Protein AF-A0A5D3DD26-F1 (afdb_monomer_lite)

Structure (mmCIF, N/CA/C/O backbone):
data_AF-A0A5D3DD26-F1
#
_entry.id   AF-A0A5D3DD26-F1
#
loop_
_atom_site.group_PDB
_atom_site.id
_atom_site.type_symbol
_atom_site.label_atom_id
_atom_site.label_alt_id
_atom_site.label_comp_id
_atom_site.label_asym_id
_atom_site.label_entity_id
_atom_site.label_seq_id
_atom_site.pdbx_PDB_ins_code
_atom_site.Cartn_x
_atom_site.Cartn_y
_atom_site.Cartn_z
_atom_site.occupancy
_atom_site.B_iso_or_equiv
_atom_site.auth_seq_id
_atom_site.auth_comp_id
_atom_site.auth_asym_id
_atom_site.auth_atom_id
_atom_site.pdbx_PDB_model_num
ATOM 1 N N . MET A 1 1 ? 24.296 -7.366 -26.655 1.00 38.88 1 MET A N 1
ATOM 2 C CA . MET A 1 1 ? 23.627 -6.054 -26.534 1.00 38.88 1 MET A CA 1
ATOM 3 C C . MET A 1 1 ? 22.523 -6.009 -27.577 1.00 38.88 1 MET A C 1
ATOM 5 O O . MET A 1 1 ? 22.831 -5.902 -28.754 1.00 38.88 1 MET A O 1
ATOM 9 N N . LEU A 1 2 ? 21.264 -6.225 -27.186 1.00 45.81 2 LEU A N 1
ATOM 10 C CA . LEU A 1 2 ? 20.142 -6.133 -28.125 1.00 45.81 2 LEU A CA 1
ATOM 11 C C . LEU A 1 2 ? 19.821 -4.653 -28.334 1.00 45.81 2 LEU A C 1
ATOM 13 O O . LEU A 1 2 ? 19.441 -3.963 -27.387 1.00 45.81 2 LEU A O 1
ATOM 17 N N . GLY A 1 3 ? 20.027 -4.171 -29.559 1.00 53.88 3 GLY A N 1
ATOM 1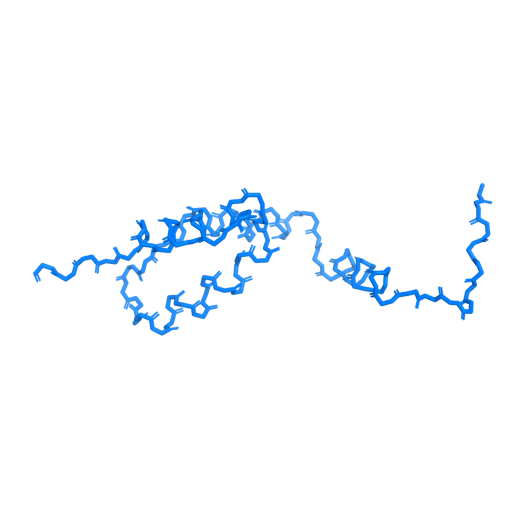8 C CA . GLY A 1 3 ? 19.623 -2.836 -29.980 1.00 53.88 3 GLY A CA 1
ATOM 19 C C . GLY A 1 3 ? 18.108 -2.721 -29.896 1.00 53.88 3 GLY A C 1
ATOM 20 O O . GLY A 1 3 ? 17.394 -3.204 -30.772 1.00 53.88 3 GLY A O 1
ATOM 21 N N . ARG A 1 4 ? 17.610 -2.113 -28.815 1.00 58.75 4 ARG A N 1
ATOM 22 C CA . ARG A 1 4 ? 16.205 -1.721 -28.720 1.00 58.75 4 ARG A CA 1
ATOM 23 C C . ARG A 1 4 ? 15.972 -0.620 -29.746 1.00 58.75 4 ARG A C 1
ATOM 25 O O . ARG A 1 4 ? 16.613 0.426 -29.697 1.00 58.75 4 ARG A O 1
ATOM 32 N N . ASN A 1 5 ? 15.074 -0.886 -30.686 1.00 58.16 5 ASN A N 1
ATOM 33 C CA . ASN A 1 5 ? 14.547 0.117 -31.593 1.00 58.16 5 ASN A CA 1
ATOM 34 C C . ASN A 1 5 ? 13.904 1.226 -30.741 1.00 58.16 5 ASN A C 1
ATOM 36 O O . ASN A 1 5 ? 12.891 1.005 -30.083 1.00 58.16 5 ASN A O 1
ATOM 40 N N . VAL A 1 6 ? 14.543 2.397 -30.704 1.00 58.00 6 VAL A N 1
ATOM 41 C CA . VAL A 1 6 ? 14.180 3.534 -29.838 1.00 58.00 6 VAL A CA 1
ATOM 42 C C . VAL A 1 6 ? 12.811 4.130 -30.220 1.00 58.00 6 VAL A C 1
ATOM 44 O O . VAL A 1 6 ? 12.238 4.898 -29.456 1.00 58.00 6 VAL A O 1
ATOM 47 N N . ASN A 1 7 ? 12.239 3.733 -31.363 1.00 60.75 7 ASN A N 1
ATOM 48 C CA . ASN A 1 7 ? 11.020 4.329 -31.911 1.00 60.75 7 ASN A CA 1
ATOM 49 C C . ASN A 1 7 ? 9.701 3.686 -31.446 1.00 60.75 7 ASN A C 1
ATOM 51 O O . ASN A 1 7 ? 8.643 4.142 -31.870 1.00 60.75 7 ASN A O 1
ATOM 55 N N . GLN A 1 8 ? 9.722 2.671 -30.574 1.00 64.56 8 GLN A N 1
ATOM 56 C CA . GLN A 1 8 ? 8.504 2.106 -29.973 1.00 64.56 8 GLN A CA 1
ATOM 57 C C . GLN A 1 8 ? 8.755 1.666 -28.524 1.00 64.56 8 GLN A C 1
ATOM 59 O O . GLN A 1 8 ? 8.895 0.480 -28.232 1.00 64.56 8 GLN A O 1
ATOM 64 N N . ILE A 1 9 ? 8.795 2.623 -27.592 1.00 73.94 9 ILE A N 1
ATOM 65 C CA . ILE A 1 9 ? 8.580 2.297 -26.177 1.00 73.94 9 ILE A CA 1
ATOM 66 C C . ILE A 1 9 ? 7.088 2.004 -26.019 1.00 73.94 9 ILE A C 1
ATOM 68 O O . ILE A 1 9 ? 6.256 2.900 -26.160 1.00 73.94 9 ILE A O 1
ATOM 72 N N . ILE A 1 10 ? 6.737 0.750 -25.738 1.00 87.00 10 ILE A N 1
ATOM 73 C CA . ILE A 1 10 ? 5.367 0.413 -25.335 1.00 87.00 10 ILE A CA 1
ATOM 74 C C . ILE A 1 10 ? 5.094 0.971 -23.933 1.00 87.00 10 ILE A C 1
ATOM 76 O O . ILE A 1 10 ? 6.002 1.058 -23.106 1.00 87.00 10 ILE A O 1
ATOM 80 N N . TRP A 1 11 ? 3.840 1.330 -23.651 1.00 85.94 11 TRP A N 1
ATOM 81 C CA . TRP A 1 11 ? 3.439 1.960 -22.385 1.00 85.94 11 TRP A CA 1
ATOM 82 C C . TRP A 1 11 ? 3.928 1.203 -21.138 1.00 85.94 11 TRP A C 1
ATOM 84 O O . TRP A 1 11 ? 4.371 1.819 -20.172 1.00 85.94 11 TRP A O 1
ATOM 94 N N . GLU A 1 12 ? 3.936 -0.131 -21.184 1.00 86.25 12 GLU A N 1
ATOM 95 C CA . GLU A 1 12 ? 4.452 -0.969 -20.095 1.00 86.25 12 GLU A CA 1
ATOM 96 C C . GLU A 1 12 ? 5.948 -0.761 -19.833 1.00 86.25 12 GLU A C 1
ATOM 98 O O . GLU A 1 12 ? 6.348 -0.553 -18.692 1.00 86.25 12 GLU A O 1
ATOM 103 N N . GLN A 1 13 ? 6.773 -0.689 -20.880 1.00 87.12 13 GLN A N 1
ATOM 104 C CA . GLN A 1 13 ? 8.215 -0.451 -20.738 1.00 87.12 13 GLN A CA 1
ATOM 105 C C . GLN A 1 13 ? 8.518 0.946 -20.194 1.00 87.12 13 GLN A C 1
ATOM 107 O O . GLN A 1 13 ? 9.483 1.125 -19.445 1.00 87.12 13 GLN A O 1
ATOM 112 N N . PHE A 1 14 ? 7.707 1.943 -20.568 1.00 88.62 14 PHE A N 1
ATOM 113 C CA . PHE A 1 14 ? 7.802 3.278 -19.985 1.00 88.62 14 PHE A CA 1
ATOM 114 C C . PHE A 1 14 ? 7.505 3.233 -18.485 1.00 88.62 14 PHE A C 1
ATOM 116 O O . PHE A 1 14 ? 8.302 3.748 -17.703 1.00 88.62 14 PHE A O 1
ATOM 123 N N . LYS A 1 15 ? 6.404 2.585 -18.079 1.00 85.94 15 LYS A N 1
ATOM 124 C CA . LYS A 1 15 ? 6.032 2.448 -16.664 1.00 85.94 15 LYS A CA 1
ATOM 125 C C . LYS A 1 15 ? 7.102 1.717 -15.860 1.00 85.94 15 LYS A C 1
ATOM 127 O O . LYS A 1 15 ? 7.470 2.207 -14.798 1.00 85.94 15 LYS A O 1
ATOM 132 N N . GLU A 1 16 ? 7.639 0.609 -16.368 1.00 87.12 16 GLU A N 1
ATOM 133 C CA . GLU A 1 16 ? 8.730 -0.131 -15.719 1.00 87.12 16 GLU A CA 1
ATOM 134 C C . GLU A 1 16 ? 9.977 0.744 -15.550 1.00 87.12 16 GLU A C 1
ATOM 136 O O . GLU A 1 16 ? 10.484 0.901 -14.441 1.00 87.12 16 GLU A O 1
ATOM 141 N N . SER A 1 17 ? 10.423 1.395 -16.629 1.00 88.56 17 SER A N 1
ATOM 142 C CA . SER A 1 17 ? 11.621 2.246 -16.602 1.00 88.56 17 SER A CA 1
ATOM 143 C C . SER A 1 17 ? 11.442 3.464 -15.689 1.00 88.56 17 SER A C 1
ATOM 145 O O . SER A 1 17 ? 12.366 3.865 -14.982 1.00 88.56 17 SER A O 1
ATOM 147 N N . PHE A 1 18 ? 10.247 4.061 -15.684 1.00 88.94 18 PHE A N 1
ATOM 148 C CA . PHE A 1 18 ? 9.883 5.138 -14.767 1.00 88.94 18 PHE A CA 1
ATOM 149 C C . PHE A 1 18 ? 9.929 4.644 -13.319 1.00 88.94 18 PHE A C 1
ATOM 151 O O . PHE A 1 18 ? 10.577 5.253 -12.467 1.00 88.94 18 PHE A O 1
ATOM 158 N N . TYR A 1 19 ? 9.294 3.507 -13.046 1.00 86.19 19 TYR A N 1
ATOM 159 C CA . TYR A 1 19 ? 9.232 2.931 -11.713 1.00 86.19 19 TYR A CA 1
ATOM 160 C C . TYR A 1 19 ? 10.627 2.584 -11.172 1.00 86.19 19 TYR A C 1
ATOM 162 O O . TYR A 1 19 ? 10.942 2.894 -10.025 1.00 86.19 19 TYR A O 1
ATOM 170 N N . GLU A 1 20 ? 11.509 2.030 -12.003 1.00 87.69 20 GLU A N 1
ATOM 171 C CA . GLU A 1 20 ? 12.901 1.758 -11.631 1.00 87.69 20 GLU A CA 1
ATOM 172 C C . GLU A 1 20 ? 13.731 3.016 -11.389 1.00 87.69 20 GLU A C 1
ATOM 174 O O . GLU A 1 20 ? 14.544 3.043 -10.463 1.00 87.69 20 GLU A O 1
ATOM 179 N N . LYS A 1 21 ? 13.518 4.066 -12.187 1.00 89.69 21 LYS A N 1
ATOM 180 C CA . LYS A 1 21 ? 14.268 5.320 -12.074 1.00 89.69 21 LYS A CA 1
ATOM 181 C C . LYS A 1 21 ? 13.919 6.107 -10.812 1.00 89.69 21 LYS A C 1
ATOM 183 O O . LYS A 1 21 ? 14.812 6.692 -10.202 1.00 89.69 21 LYS A O 1
ATOM 188 N N . PHE A 1 22 ? 12.638 6.163 -10.450 1.00 89.00 22 PHE A N 1
ATOM 189 C CA . PHE A 1 22 ? 12.163 7.006 -9.348 1.00 89.00 22 PHE A CA 1
ATOM 190 C C . PHE A 1 22 ? 12.021 6.253 -8.023 1.00 89.00 22 PHE A C 1
ATOM 192 O O . PHE A 1 22 ? 12.127 6.870 -6.963 1.00 89.00 22 PHE A O 1
ATOM 199 N N . PHE A 1 23 ? 11.846 4.929 -8.057 1.00 88.62 23 PHE A N 1
ATOM 200 C CA . PHE A 1 23 ? 11.723 4.112 -6.855 1.00 88.62 23 PHE A CA 1
ATOM 201 C C . PHE A 1 23 ? 12.886 3.132 -6.758 1.00 88.62 23 PHE A C 1
ATOM 203 O O . PHE A 1 23 ? 12.853 2.041 -7.331 1.00 88.62 23 PHE A O 1
ATOM 210 N N . SER A 1 24 ? 13.914 3.513 -5.994 1.00 92.62 24 SER A N 1
ATOM 211 C CA . SER A 1 24 ? 15.049 2.634 -5.704 1.00 92.62 24 SER A CA 1
ATOM 212 C C . SER A 1 24 ? 14.586 1.325 -5.055 1.00 92.62 24 SER A C 1
ATOM 214 O O . SER A 1 24 ? 13.553 1.272 -4.385 1.00 92.62 24 SER A O 1
ATOM 216 N N . GLY A 1 25 ? 15.376 0.256 -5.200 1.00 91.56 25 GLY A N 1
ATOM 217 C CA . GLY A 1 25 ? 15.061 -1.032 -4.574 1.00 91.56 25 GLY A CA 1
ATOM 218 C C . GLY A 1 25 ? 14.826 -0.926 -3.061 1.00 91.56 25 GLY A C 1
ATOM 219 O O . GLY A 1 25 ? 13.886 -1.527 -2.547 1.00 91.56 25 GLY A O 1
ATOM 220 N N . SER A 1 26 ? 15.613 -0.100 -2.363 1.00 93.44 26 SER A N 1
ATOM 221 C CA . SER A 1 26 ? 15.448 0.152 -0.928 1.00 93.44 26 SER A CA 1
ATOM 222 C C . SER A 1 26 ? 14.165 0.913 -0.599 1.00 93.44 26 SER A C 1
ATOM 224 O O . SER A 1 26 ? 13.488 0.556 0.363 1.00 93.44 26 SER A O 1
ATOM 226 N N . LEU A 1 27 ? 13.789 1.915 -1.402 1.00 93.75 27 LEU A N 1
ATOM 227 C CA . LEU A 1 27 ? 12.537 2.648 -1.214 1.00 93.75 27 LEU A CA 1
ATOM 228 C C . LEU A 1 27 ? 11.328 1.738 -1.441 1.00 93.75 27 LEU A C 1
ATOM 230 O O . LEU A 1 27 ? 10.404 1.737 -0.633 1.00 93.75 27 LEU A O 1
ATOM 234 N N . ARG A 1 28 ? 11.351 0.924 -2.502 1.00 93.94 28 ARG A N 1
ATOM 235 C CA . ARG A 1 28 ? 10.280 -0.044 -2.781 1.00 93.94 28 ARG A CA 1
ATOM 236 C C . ARG A 1 28 ? 10.128 -1.049 -1.652 1.00 93.94 28 ARG A C 1
ATOM 238 O O . ARG A 1 28 ? 9.013 -1.295 -1.207 1.00 93.94 28 ARG A O 1
ATOM 245 N N . TYR A 1 29 ? 11.245 -1.574 -1.153 1.00 94.75 29 TYR A N 1
ATOM 246 C CA . TYR A 1 29 ? 11.237 -2.470 -0.005 1.00 94.75 29 TYR A CA 1
ATOM 247 C C . TYR A 1 29 ? 10.666 -1.784 1.242 1.00 94.75 29 TYR A C 1
ATOM 249 O O . TYR A 1 29 ? 9.798 -2.347 1.901 1.00 94.75 29 TYR A O 1
ATOM 257 N N . ALA A 1 30 ? 11.082 -0.550 1.539 1.00 96.81 30 ALA A N 1
ATOM 258 C CA . ALA A 1 30 ? 10.543 0.210 2.665 1.00 96.81 30 ALA A CA 1
ATOM 259 C C . ALA A 1 30 ? 9.022 0.413 2.546 1.00 96.81 30 ALA A C 1
ATOM 261 O O . ALA A 1 30 ? 8.301 0.148 3.504 1.00 96.81 30 ALA A O 1
ATOM 262 N N . LYS A 1 31 ? 8.526 0.789 1.360 1.00 96.31 31 LYS A N 1
ATOM 263 C CA . LYS A 1 31 ? 7.088 0.941 1.089 1.00 96.31 31 LYS A CA 1
ATOM 264 C C . LYS A 1 31 ? 6.319 -0.374 1.183 1.00 96.31 31 LYS A C 1
ATOM 266 O O . LYS A 1 31 ? 5.223 -0.401 1.733 1.00 96.31 31 LYS A O 1
ATOM 271 N N . GLN A 1 32 ? 6.908 -1.483 0.744 1.00 97.00 32 GLN A N 1
ATOM 272 C CA . GLN A 1 32 ? 6.326 -2.807 0.949 1.00 97.00 32 GLN A CA 1
ATOM 273 C C . GLN A 1 32 ? 6.215 -3.151 2.444 1.00 97.00 32 GLN A C 1
ATOM 275 O O . GLN A 1 32 ? 5.184 -3.657 2.882 1.00 97.00 32 GLN A O 1
ATOM 280 N N . GLN A 1 33 ? 7.247 -2.867 3.244 1.00 98.06 33 GLN A N 1
ATOM 281 C CA . GLN A 1 33 ? 7.206 -3.096 4.694 1.00 98.06 33 GLN A CA 1
ATOM 282 C C . GLN A 1 33 ? 6.180 -2.198 5.395 1.00 98.06 33 GLN A C 1
ATOM 284 O O . GLN A 1 33 ? 5.513 -2.652 6.324 1.00 98.06 33 GLN A O 1
ATOM 289 N N . GLU A 1 34 ? 6.034 -0.955 4.937 1.00 97.81 34 GLU A N 1
ATOM 290 C CA . GLU A 1 34 ? 4.995 -0.026 5.391 1.00 97.81 34 GLU A CA 1
ATOM 291 C C . GLU A 1 34 ? 3.598 -0.602 5.114 1.00 97.81 34 GLU A C 1
ATOM 293 O O . GLU A 1 34 ? 2.787 -0.688 6.030 1.00 97.81 34 GLU A O 1
ATOM 298 N N . PHE A 1 35 ? 3.354 -1.123 3.906 1.00 98.31 35 PHE A N 1
ATOM 299 C CA . PHE A 1 35 ? 2.089 -1.780 3.559 1.00 98.31 35 PHE A CA 1
ATOM 300 C C . PHE A 1 35 ? 1.784 -3.006 4.429 1.00 98.31 35 PHE A C 1
ATOM 302 O O . PHE A 1 35 ? 0.658 -3.206 4.888 1.00 98.31 35 PHE A O 1
ATOM 309 N N . LEU A 1 36 ? 2.787 -3.856 4.665 1.00 97.31 36 LEU A N 1
ATOM 310 C CA . LEU A 1 36 ? 2.610 -5.074 5.457 1.00 97.31 36 LEU A CA 1
ATOM 311 C C . LEU A 1 36 ? 2.174 -4.763 6.891 1.00 97.31 36 LEU A C 1
ATOM 313 O O . LEU A 1 36 ? 1.349 -5.497 7.436 1.00 97.31 36 LEU A O 1
ATOM 317 N N . LYS A 1 37 ? 2.674 -3.663 7.456 1.00 97.31 37 LYS A N 1
ATOM 318 C CA . LYS A 1 37 ? 2.381 -3.195 8.817 1.00 97.31 37 LYS A CA 1
ATOM 319 C C . LYS A 1 37 ? 1.248 -2.166 8.877 1.00 97.31 37 LYS A C 1
ATOM 321 O O . LYS A 1 37 ? 0.989 -1.633 9.948 1.00 97.31 37 LYS A O 1
ATOM 326 N N . LEU A 1 38 ? 0.617 -1.850 7.743 1.00 98.00 38 LEU A N 1
ATOM 327 C CA . LEU A 1 38 ? -0.417 -0.827 7.679 1.00 98.00 38 LEU A CA 1
ATOM 328 C C . LEU A 1 38 ? -1.656 -1.274 8.461 1.00 98.00 38 LEU A C 1
ATOM 330 O O . LEU A 1 38 ? -2.318 -2.252 8.105 1.00 98.00 38 LEU A O 1
ATOM 334 N N . GLU A 1 39 ? -1.981 -0.494 9.480 1.00 97.38 39 GLU A N 1
ATOM 335 C CA . GLU A 1 39 ? -3.192 -0.574 10.290 1.00 97.38 39 GLU A CA 1
ATOM 336 C C . GLU A 1 39 ? -3.854 0.807 10.289 1.00 97.38 39 GLU A C 1
ATOM 338 O O . GLU A 1 39 ? -3.182 1.826 10.111 1.00 97.38 39 GLU A O 1
ATOM 343 N N . GLN A 1 40 ? -5.172 0.862 10.479 1.00 97.56 40 GLN A N 1
ATOM 344 C CA . GLN A 1 40 ? -5.920 2.114 10.515 1.00 97.56 40 GLN A CA 1
ATOM 345 C C . GLN A 1 40 ? -5.419 3.022 11.643 1.00 97.56 40 GLN A C 1
ATOM 347 O O . GLN A 1 40 ? -5.265 4.224 11.440 1.00 97.56 40 GLN A O 1
ATOM 352 N N . GLY A 1 41 ? -5.145 2.460 12.825 1.00 94.94 41 GLY A N 1
ATOM 353 C CA . GLY A 1 41 ? -4.708 3.233 13.987 1.00 94.94 41 GLY A CA 1
ATOM 354 C C . GLY A 1 41 ? -5.688 4.366 14.301 1.00 94.94 41 GLY A C 1
ATOM 355 O O . GLY A 1 41 ? -6.869 4.113 14.544 1.00 94.94 41 GLY A O 1
ATOM 356 N N . ASP A 1 42 ? -5.197 5.604 14.273 1.00 95.44 42 ASP A N 1
ATOM 357 C CA . ASP A 1 42 ? -5.986 6.825 14.489 1.00 95.44 42 ASP A CA 1
ATOM 358 C C . ASP A 1 42 ? -6.447 7.512 13.193 1.00 95.44 42 ASP A C 1
ATOM 360 O O . ASP A 1 42 ? -7.103 8.554 13.247 1.00 95.44 42 ASP A O 1
ATOM 364 N N . MET A 1 43 ? -6.132 6.942 12.025 1.00 96.31 43 MET A N 1
ATOM 365 C CA . MET A 1 43 ? -6.586 7.471 10.740 1.00 96.31 43 MET A CA 1
ATOM 366 C C . MET A 1 43 ? -8.103 7.335 10.589 1.00 96.31 43 MET A C 1
ATOM 368 O O . MET A 1 43 ? -8.724 6.359 11.035 1.00 96.31 43 MET A O 1
ATOM 372 N N . THR A 1 44 ? -8.709 8.286 9.874 1.00 96.88 44 THR A N 1
ATOM 373 C CA . THR A 1 44 ? -10.058 8.055 9.346 1.00 96.88 44 THR A CA 1
ATOM 374 C C . THR A 1 44 ? -10.027 6.895 8.350 1.00 96.88 44 THR A C 1
ATOM 376 O O . THR A 1 44 ? -8.969 6.526 7.834 1.00 96.88 44 THR A O 1
ATOM 379 N N . VAL A 1 45 ? -11.187 6.298 8.076 1.00 96.31 45 VAL A N 1
ATOM 380 C CA . VAL A 1 45 ? -11.266 5.197 7.104 1.00 96.31 45 VAL A CA 1
ATOM 381 C C . VAL A 1 45 ? -10.817 5.679 5.723 1.00 96.31 45 VAL A C 1
ATOM 383 O O . VAL A 1 45 ? -10.101 4.959 5.042 1.00 96.31 45 VAL A O 1
ATOM 386 N N . GLU A 1 46 ? -11.139 6.917 5.350 1.00 97.69 46 GLU A N 1
ATOM 387 C CA . GLU A 1 46 ? -10.738 7.525 4.076 1.00 97.69 46 GLU A CA 1
ATOM 388 C C . GLU A 1 46 ? -9.218 7.727 3.977 1.00 97.69 46 GLU A C 1
ATOM 390 O O . GLU A 1 46 ? -8.623 7.501 2.927 1.00 97.69 46 GLU A O 1
ATOM 395 N N . GLN A 1 47 ? -8.562 8.135 5.069 1.00 98.12 47 GLN A N 1
ATOM 396 C CA . GLN A 1 47 ? -7.100 8.266 5.109 1.00 98.12 47 GLN A CA 1
ATOM 397 C C . GLN A 1 47 ? -6.406 6.903 5.044 1.00 98.12 47 GLN A C 1
ATOM 399 O O . GLN A 1 47 ? -5.396 6.752 4.353 1.00 98.12 47 GLN A O 1
ATOM 404 N N . TYR A 1 48 ? -6.951 5.915 5.755 1.00 98.25 48 TYR A N 1
ATOM 405 C CA . TYR A 1 48 ? -6.472 4.540 5.686 1.00 98.25 48 TYR A CA 1
ATOM 406 C C . TYR A 1 48 ? -6.613 3.978 4.270 1.00 98.25 48 TYR A C 1
ATOM 408 O O . TYR A 1 48 ? -5.647 3.424 3.757 1.00 98.25 48 TYR A O 1
ATOM 416 N N . ASP A 1 49 ? -7.760 4.186 3.625 1.00 98.19 49 ASP A N 1
ATOM 417 C CA . ASP A 1 49 ? -8.037 3.756 2.253 1.00 98.19 49 ASP A CA 1
ATOM 418 C C . ASP A 1 49 ? -7.060 4.366 1.243 1.00 98.19 49 ASP A C 1
ATOM 420 O O . ASP A 1 49 ? -6.391 3.641 0.508 1.00 98.19 49 ASP A O 1
ATOM 424 N N . ALA A 1 50 ? -6.854 5.684 1.296 1.00 98.38 50 ALA A N 1
ATOM 425 C CA . ALA A 1 50 ? -5.891 6.356 0.426 1.00 98.38 50 ALA A CA 1
ATOM 426 C C . ALA A 1 50 ? -4.454 5.825 0.607 1.00 98.38 50 ALA A C 1
ATOM 428 O O . ALA A 1 50 ? -3.728 5.617 -0.372 1.00 98.38 50 ALA A O 1
ATOM 429 N N . ASN A 1 51 ? -4.034 5.580 1.855 1.00 97.88 51 ASN A N 1
ATOM 430 C CA . ASN A 1 51 ? -2.722 5.000 2.145 1.00 97.88 51 ASN A CA 1
ATOM 431 C C . ASN A 1 51 ? -2.630 3.540 1.697 1.00 97.88 51 ASN A C 1
ATOM 433 O O . ASN A 1 51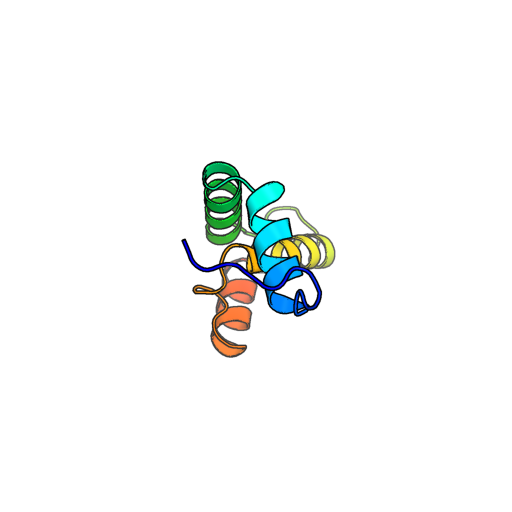 ? -1.604 3.135 1.149 1.00 97.88 51 ASN A O 1
ATOM 437 N N . PHE A 1 52 ? -3.689 2.761 1.905 1.00 98.38 52 PHE A N 1
ATOM 438 C CA . PHE A 1 52 ? -3.775 1.374 1.478 1.00 98.38 52 PHE A CA 1
ATOM 439 C C . PHE A 1 52 ? -3.615 1.267 -0.035 1.00 98.38 52 PHE A C 1
ATOM 441 O O . PHE A 1 52 ? -2.762 0.513 -0.505 1.00 98.38 52 PHE A O 1
ATOM 448 N N . ASP A 1 53 ? -4.367 2.063 -0.792 1.00 98.00 53 ASP A N 1
ATOM 449 C CA . ASP A 1 53 ? -4.323 2.068 -2.249 1.00 98.00 53 ASP A CA 1
ATOM 450 C C . ASP A 1 53 ? -2.936 2.436 -2.769 1.00 98.00 53 ASP A C 1
ATOM 452 O O . ASP A 1 53 ? -2.358 1.687 -3.564 1.00 98.00 53 ASP A O 1
ATOM 456 N N . MET A 1 54 ? -2.340 3.509 -2.242 1.00 96.62 54 MET A N 1
ATOM 457 C CA . MET A 1 54 ? -0.994 3.930 -2.631 1.00 96.62 54 MET A CA 1
ATOM 458 C C . MET A 1 54 ? 0.064 2.860 -2.332 1.00 96.62 54 MET A C 1
ATOM 460 O O . MET A 1 54 ? 0.897 2.542 -3.187 1.00 96.62 54 MET A O 1
ATOM 464 N N . LEU A 1 55 ? 0.032 2.284 -1.130 1.00 97.75 55 LEU A N 1
ATOM 465 C CA . LEU A 1 55 ? 1.028 1.317 -0.680 1.00 97.75 55 LEU A CA 1
ATOM 466 C C . LEU A 1 55 ? 0.839 -0.072 -1.313 1.00 97.75 55 LEU A C 1
ATOM 468 O O . LEU A 1 55 ? 1.823 -0.794 -1.500 1.00 97.75 55 LEU A O 1
ATOM 472 N N . SER A 1 56 ? -0.383 -0.428 -1.722 1.00 97.06 56 SER A N 1
ATOM 473 C CA . SER A 1 56 ? -0.685 -1.706 -2.380 1.00 97.06 56 SER A CA 1
ATOM 474 C C . SER A 1 56 ? 0.115 -1.910 -3.675 1.00 97.06 56 SER A C 1
ATOM 476 O O . SER A 1 56 ? 0.524 -3.033 -3.985 1.00 97.06 56 SER A O 1
ATOM 478 N N . HIS A 1 57 ? 0.453 -0.820 -4.376 1.00 93.88 57 HIS A N 1
ATOM 479 C CA . HIS A 1 57 ? 1.290 -0.844 -5.578 1.00 93.88 57 HIS A CA 1
ATOM 480 C C . HIS A 1 57 ? 2.711 -1.372 -5.333 1.00 93.88 57 HIS A C 1
ATOM 482 O O . HIS A 1 57 ? 3.357 -1.848 -6.265 1.00 93.88 57 HIS A O 1
ATOM 488 N N . PHE A 1 58 ? 3.203 -1.322 -4.092 1.00 94.62 58 PHE A N 1
ATOM 489 C CA . PHE A 1 58 ? 4.521 -1.842 -3.715 1.00 94.62 58 PHE A CA 1
ATOM 490 C C . PHE A 1 58 ? 4.475 -3.300 -3.240 1.00 94.62 58 PHE A C 1
ATOM 492 O O . PHE A 1 58 ? 5.521 -3.900 -2.990 1.00 94.62 58 PHE A O 1
ATOM 499 N N . ALA A 1 59 ? 3.284 -3.890 -3.122 1.00 95.50 59 ALA A N 1
ATOM 500 C CA . ALA A 1 59 ? 3.089 -5.241 -2.609 1.00 95.50 59 ALA A CA 1
ATOM 501 C C . ALA A 1 59 ? 2.086 -6.060 -3.450 1.00 95.50 59 ALA A C 1
ATOM 503 O O . ALA A 1 59 ? 1.170 -6.664 -2.884 1.00 95.50 59 ALA A O 1
ATOM 504 N N . PRO A 1 60 ? 2.265 -6.166 -4.784 1.00 94.00 60 PRO A N 1
ATOM 505 C CA . PRO A 1 60 ? 1.311 -6.853 -5.662 1.00 94.00 60 PRO A CA 1
ATOM 506 C C . PRO A 1 60 ? 1.075 -8.321 -5.273 1.00 94.00 60 PRO A C 1
ATOM 508 O O . PRO A 1 60 ? -0.016 -8.846 -5.458 1.00 94.00 60 PRO A O 1
ATOM 511 N N . ASN A 1 61 ? 2.065 -8.976 -4.657 1.00 94.56 61 ASN A N 1
ATOM 512 C CA . ASN A 1 61 ? 1.938 -10.353 -4.171 1.00 94.56 61 ASN A CA 1
ATOM 513 C C . ASN A 1 61 ? 0.969 -10.495 -2.983 1.00 94.56 61 ASN A C 1
ATOM 515 O O . ASN A 1 61 ? 0.403 -11.568 -2.778 1.00 94.56 61 ASN A O 1
ATOM 519 N N . VAL A 1 62 ? 0.785 -9.430 -2.196 1.00 95.06 62 VAL A N 1
ATOM 520 C CA . VAL A 1 62 ? -0.110 -9.406 -1.028 1.00 95.06 62 VAL A CA 1
ATOM 521 C C . VAL A 1 62 ? -1.550 -9.151 -1.473 1.00 95.06 62 VAL A C 1
ATOM 523 O O . VAL A 1 62 ? -2.462 -9.809 -0.987 1.00 95.06 62 VAL A O 1
ATOM 526 N N . VAL A 1 63 ? -1.748 -8.268 -2.456 1.00 96.75 63 VAL A N 1
ATOM 527 C CA . VAL A 1 63 ? -3.061 -7.912 -3.031 1.00 96.75 63 VAL A CA 1
ATOM 528 C C . VAL A 1 63 ? -3.311 -8.589 -4.386 1.00 96.75 63 VAL A C 1
ATOM 530 O O . VAL A 1 63 ? -3.904 -8.011 -5.292 1.00 96.75 63 VAL A O 1
ATOM 533 N N . ARG A 1 64 ? -2.843 -9.834 -4.536 1.00 96.00 64 ARG A N 1
ATOM 534 C CA . ARG A 1 64 ? -2.825 -10.586 -5.809 1.00 96.00 64 ARG A CA 1
ATOM 535 C C . ARG A 1 64 ? -4.186 -10.749 -6.493 1.00 96.00 64 ARG A C 1
ATOM 537 O O . ARG A 1 64 ? -4.244 -11.024 -7.686 1.00 96.00 64 ARG A O 1
ATOM 544 N N . ASN A 1 65 ? -5.269 -10.666 -5.729 1.00 97.12 65 ASN A N 1
ATOM 545 C CA . ASN A 1 65 ? -6.641 -10.703 -6.209 1.00 97.12 65 ASN A CA 1
ATOM 546 C C . ASN A 1 65 ? -7.538 -9.915 -5.247 1.00 97.12 65 ASN A C 1
ATOM 548 O O . ASN A 1 65 ? -7.097 -9.508 -4.171 1.00 97.12 65 ASN A O 1
ATOM 552 N N . GLU A 1 66 ? -8.791 -9.707 -5.645 1.00 97.50 66 GLU A N 1
ATOM 553 C CA . GLU A 1 66 ? -9.750 -8.917 -4.872 1.00 97.50 66 GLU A CA 1
ATOM 554 C C . GLU A 1 66 ? -9.985 -9.497 -3.475 1.00 97.50 66 GLU A C 1
ATOM 556 O O . GLU A 1 66 ? -9.896 -8.758 -2.506 1.00 97.50 66 GLU A O 1
ATOM 561 N N . ALA A 1 67 ? -10.147 -10.818 -3.347 1.00 98.12 67 ALA A N 1
ATOM 562 C CA . ALA A 1 67 ? -10.315 -11.467 -2.046 1.00 98.12 67 ALA A CA 1
ATOM 563 C C . ALA A 1 67 ? -9.133 -11.185 -1.099 1.00 98.12 67 ALA A C 1
ATOM 565 O O . ALA A 1 67 ? -9.332 -10.714 0.014 1.00 98.12 67 ALA A O 1
ATOM 566 N N . ALA A 1 68 ? -7.893 -11.372 -1.563 1.00 98.12 68 ALA A N 1
ATOM 567 C CA . ALA A 1 68 ? -6.698 -11.090 -0.770 1.00 98.12 68 ALA A CA 1
ATOM 568 C C . ALA A 1 68 ? -6.554 -9.595 -0.438 1.00 98.12 68 ALA A C 1
ATOM 570 O O . ALA A 1 68 ? -6.074 -9.241 0.641 1.00 98.12 68 ALA A O 1
ATOM 571 N N . ARG A 1 69 ? -6.977 -8.710 -1.351 1.00 98.00 69 ARG A N 1
ATOM 572 C CA . ARG A 1 69 ? -7.013 -7.263 -1.113 1.00 98.00 69 ARG A CA 1
ATOM 573 C C . ARG A 1 69 ? -8.012 -6.918 -0.012 1.00 98.00 69 ARG A C 1
ATOM 575 O O . ARG A 1 69 ? -7.640 -6.203 0.915 1.00 98.00 69 ARG A O 1
ATOM 582 N N . THR A 1 70 ? -9.228 -7.451 -0.087 1.00 98.06 70 THR A N 1
ATOM 583 C CA . THR A 1 70 ? -10.276 -7.268 0.922 1.00 98.06 70 THR A CA 1
ATOM 584 C C . THR A 1 70 ? -9.840 -7.818 2.273 1.00 98.06 70 THR A C 1
ATOM 586 O O . THR A 1 70 ? -9.920 -7.094 3.262 1.00 98.06 70 THR A O 1
ATOM 589 N N . ASP A 1 71 ? -9.303 -9.039 2.321 1.00 97.88 71 ASP A N 1
ATOM 590 C CA . ASP A 1 71 ? -8.802 -9.649 3.556 1.00 97.88 71 ASP A CA 1
ATOM 591 C C . ASP A 1 71 ? -7.721 -8.775 4.199 1.00 97.88 71 ASP A C 1
ATOM 593 O O . ASP A 1 71 ? -7.770 -8.486 5.397 1.00 97.88 71 ASP A O 1
ATOM 597 N N . LYS A 1 72 ? -6.761 -8.291 3.398 1.00 97.81 72 LYS A N 1
ATOM 598 C CA . LYS A 1 72 ? -5.700 -7.411 3.897 1.00 97.81 72 LYS A CA 1
ATOM 599 C C . LYS A 1 72 ? -6.259 -6.075 4.392 1.00 97.81 72 LYS A C 1
ATOM 601 O O . LYS A 1 72 ? -5.839 -5.631 5.460 1.00 97.81 72 LYS A O 1
ATOM 606 N N . PHE A 1 73 ? -7.197 -5.462 3.670 1.00 97.50 73 PHE A N 1
ATOM 607 C CA . PHE A 1 73 ? -7.838 -4.206 4.074 1.00 97.50 73 PHE A CA 1
ATOM 608 C C . PHE A 1 73 ? -8.574 -4.363 5.404 1.00 97.50 73 PHE A C 1
ATOM 610 O O . PHE A 1 73 ? -8.309 -3.637 6.357 1.00 97.50 73 PHE A O 1
ATOM 617 N N . VAL A 1 74 ? -9.436 -5.375 5.508 1.00 97.06 74 VAL A N 1
ATOM 618 C CA . VAL A 1 74 ? -10.216 -5.643 6.720 1.00 97.06 74 VAL A CA 1
ATOM 619 C C . VAL A 1 74 ? -9.309 -5.993 7.898 1.00 97.06 74 VAL A C 1
ATOM 621 O O . VAL A 1 74 ? -9.568 -5.534 9.007 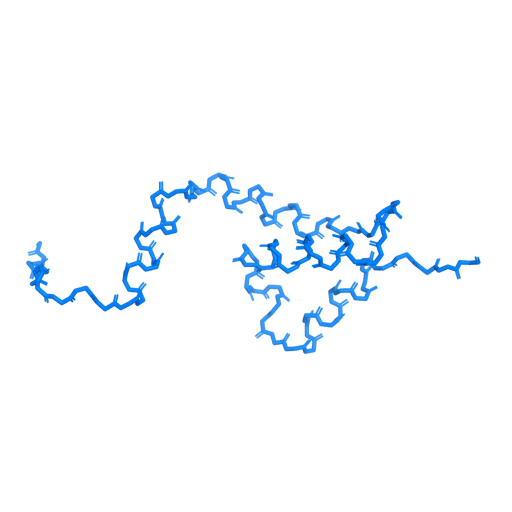1.00 97.06 74 VAL A O 1
ATOM 624 N N . SER A 1 75 ? -8.214 -6.729 7.673 1.00 96.31 75 SER A N 1
ATOM 625 C CA . SER A 1 75 ? -7.274 -7.089 8.746 1.00 96.31 75 SER A CA 1
ATO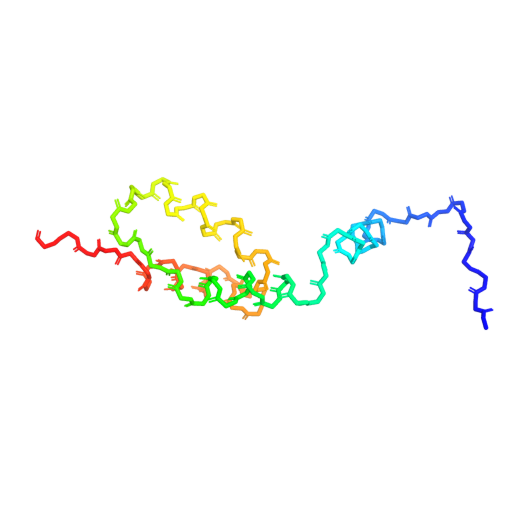M 626 C C . SER A 1 75 ? -6.593 -5.890 9.412 1.00 96.31 75 SER A C 1
ATOM 628 O O . SER A 1 75 ? -6.177 -6.000 10.561 1.00 96.31 75 SER A O 1
ATOM 630 N N . GLY A 1 76 ? -6.470 -4.761 8.706 1.00 95.75 76 GLY A N 1
ATOM 631 C CA . GLY A 1 76 ? -5.894 -3.535 9.253 1.00 95.75 76 GLY A CA 1
ATOM 632 C C . GLY A 1 76 ? -6.929 -2.540 9.778 1.00 95.75 76 GLY A C 1
ATOM 633 O O . GLY A 1 76 ? -6.528 -1.532 10.356 1.00 95.75 76 GLY A O 1
ATOM 634 N N . LEU A 1 77 ? -8.233 -2.774 9.596 1.00 96.25 77 LEU A N 1
ATOM 635 C CA . LEU A 1 77 ? -9.267 -1.866 10.098 1.00 96.25 77 LEU A CA 1
ATOM 636 C C . LEU A 1 77 ? -9.377 -1.933 11.622 1.00 96.25 77 LEU A C 1
ATOM 638 O O . LEU A 1 77 ? -9.397 -3.006 12.227 1.00 96.25 77 LEU A O 1
ATOM 642 N N . ARG A 1 78 ? -9.542 -0.768 12.253 1.00 91.19 78 ARG A N 1
ATOM 643 C CA . ARG A 1 78 ? -9.845 -0.692 13.681 1.00 91.19 78 ARG A CA 1
ATOM 644 C C . ARG A 1 78 ? -11.333 -0.966 13.873 1.00 91.19 78 ARG A C 1
ATOM 646 O O . ARG A 1 78 ? -12.172 -0.148 13.496 1.00 91.19 78 ARG A O 1
ATOM 653 N N . LEU A 1 79 ? -11.670 -2.092 14.500 1.00 78.44 79 LEU A N 1
ATOM 654 C CA . LEU A 1 79 ? -1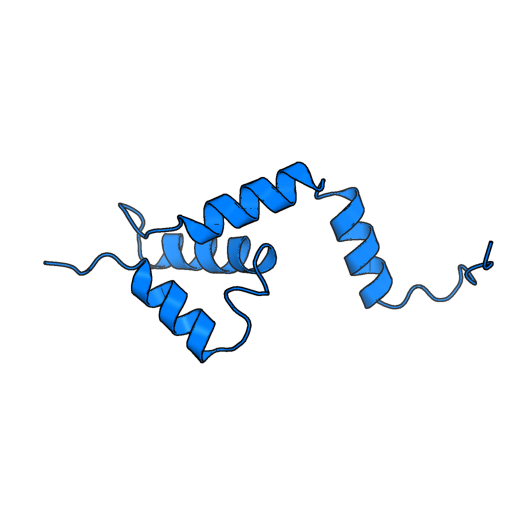3.039 -2.337 14.949 1.00 78.44 79 LEU A CA 1
ATOM 655 C C . LEU A 1 79 ? -13.404 -1.251 15.969 1.00 78.44 79 LEU A C 1
ATOM 657 O O . LEU A 1 79 ? -12.727 -1.093 16.986 1.00 78.44 79 LEU A O 1
ATOM 661 N N . LYS A 1 80 ? -14.445 -0.463 15.682 1.00 62.66 80 LYS A N 1
ATOM 662 C CA . LYS A 1 80 ? -15.033 0.422 16.689 1.00 62.66 80 LYS A CA 1
ATOM 663 C C . LYS A 1 80 ? -15.649 -0.475 17.767 1.00 62.66 80 LYS A C 1
ATOM 665 O O . LYS A 1 80 ? -16.654 -1.126 17.496 1.00 62.66 80 LYS A O 1
ATOM 670 N N . GLY A 1 81 ? -14.985 -0.561 18.919 1.00 52.16 81 GLY A N 1
ATOM 671 C CA . GLY A 1 81 ? -15.575 -1.062 20.161 1.00 52.16 81 GLY A CA 1
ATOM 672 C C . GLY A 1 81 ? -16.571 -0.067 20.732 1.00 52.16 81 GLY A C 1
ATOM 673 O O . GLY A 1 81 ? -16.378 1.149 20.491 1.00 52.16 81 GLY A O 1
#

Radius of gyration: 16.72 Å; chains: 1; bounding box: 39×20×52 Å

Foldseek 3Di:
DDPDPPPDDDPVNVVVVVCPVPQPPVNLVVLQVCLQPQACVVPDLVRSVVSNVVSCVSPCVQPVDPVSSVVSSVVRYDDDD

Secondary structure (DSSP, 8-state):
-----TT---HHHHHHHHHHHHS-HHHHHHHHHHHHT---TTS-HHHHHHHHHHHHTT-TTTSSSHHHHHHHHHHHS----

Organism: Cucumis melo var. makuwa (NCBI:txid1194695)

Sequence (81 aa):
MLGRNVNQIIWEQFKESFYEKFFS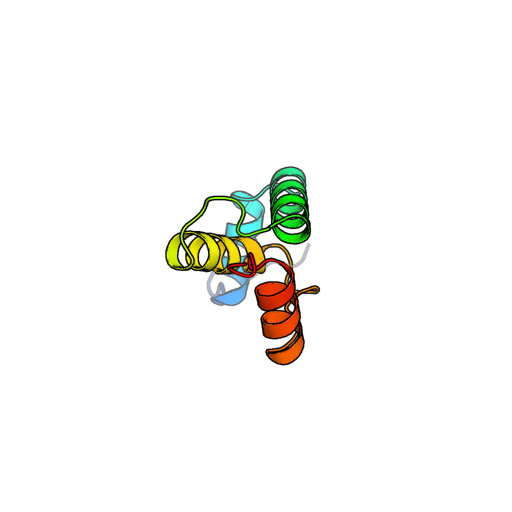GSLRYAKQQEFLKLEQGDMTVEQYDANFDMLSHFAPNVVRNEAARTDKFVSGLRLKG

InterPro domains:
  IPR005162 Retrotransposon-derived protein PEG10, N-terminal capsid-like domain [PF03732] (6-78)

pLDDT: mean 89.36, std 13.83, range [38.88, 98.38]